Protein AF-A0A5K1D8Q0-F1 (afdb_monomer_lite)

Organism: NCBI:txid210225

Foldseek 3Di:
DDDLVNVCVVPVVVSVQVVLVVVLVVVLVVCVVVVHDPVVNQQRDGPNHTPVRVPDQDADVVGNVDHDDPPPPPDD

Radius of gyration: 15.13 Å; chains: 1; bounding box: 36×27×37 Å

Structure (mmCIF, N/CA/C/O backbone):
data_AF-A0A5K1D8Q0-F1
#
_entry.id   AF-A0A5K1D8Q0-F1
#
loop_
_atom_site.group_PDB
_atom_site.id
_atom_site.type_symbol
_atom_site.label_atom_id
_atom_site.label_alt_id
_atom_site.label_comp_id
_atom_site.label_asym_id
_atom_site.label_entity_id
_atom_site.label_seq_id
_atom_site.pdbx_PDB_ins_code
_atom_site.Cartn_x
_atom_site.Cartn_y
_atom_site.Cartn_z
_atom_site.occupancy
_atom_site.B_iso_or_equiv
_atom_site.auth_seq_id
_atom_site.auth_comp_id
_atom_site.auth_asym_id
_atom_site.auth_atom_id
_atom_site.pdbx_PDB_model_num
ATOM 1 N N . ASP A 1 1 ? -14.046 15.658 -1.571 1.00 80.31 1 ASP A N 1
ATOM 2 C CA . ASP A 1 1 ? -13.213 14.558 -2.073 1.00 80.31 1 ASP A CA 1
ATOM 3 C C . ASP A 1 1 ? -13.392 13.344 -1.204 1.00 80.31 1 ASP A C 1
ATOM 5 O O . ASP A 1 1 ? -13.742 13.518 -0.048 1.00 80.31 1 ASP A O 1
ATOM 9 N N . LEU A 1 2 ? -13.210 12.166 -1.793 1.00 81.62 2 LEU A N 1
ATOM 10 C CA . LEU A 1 2 ? -13.043 10.921 -1.057 1.00 81.62 2 LEU A CA 1
ATOM 11 C C . LEU A 1 2 ? -11.543 10.713 -0.872 1.00 81.62 2 LEU A C 1
ATOM 13 O O . LEU A 1 2 ? -10.811 10.653 -1.861 1.00 81.62 2 LEU A O 1
ATOM 17 N N . ASP A 1 3 ? -11.092 10.621 0.367 1.00 86.75 3 ASP A N 1
ATOM 18 C CA . ASP A 1 3 ? -9.697 10.402 0.711 1.00 86.75 3 ASP A CA 1
ATOM 19 C C . ASP A 1 3 ? -9.515 9.170 1.618 1.00 86.75 3 ASP A C 1
ATOM 21 O O . ASP A 1 3 ? -10.428 8.378 1.865 1.00 86.75 3 ASP A O 1
ATOM 25 N N . LEU A 1 4 ? -8.282 8.951 2.078 1.00 86.62 4 LEU A N 1
ATOM 26 C CA . LEU A 1 4 ? -7.945 7.796 2.905 1.00 86.62 4 LEU A CA 1
ATOM 27 C C . LEU A 1 4 ? -8.694 7.782 4.250 1.00 86.62 4 LEU A C 1
ATOM 29 O O . LEU A 1 4 ? -8.899 6.718 4.836 1.00 86.62 4 LEU A O 1
ATOM 33 N N . TYR A 1 5 ? -9.077 8.953 4.758 1.00 88.38 5 TYR A N 1
ATOM 34 C CA . TYR A 1 5 ? -9.871 9.099 5.969 1.00 88.38 5 TYR A CA 1
ATOM 35 C C . TYR A 1 5 ? -11.283 8.555 5.765 1.00 88.38 5 TYR A C 1
ATOM 37 O O . TYR A 1 5 ? -11.780 7.837 6.633 1.00 88.38 5 TYR A O 1
ATOM 45 N N . ASP A 1 6 ? -11.889 8.804 4.603 1.00 91.44 6 ASP A N 1
ATOM 46 C CA . ASP A 1 6 ? -13.197 8.238 4.267 1.00 91.44 6 ASP A CA 1
ATOM 47 C C . ASP A 1 6 ? -13.145 6.706 4.248 1.00 91.44 6 ASP A C 1
ATOM 49 O O . ASP A 1 6 ? -14.024 6.049 4.810 1.00 91.44 6 ASP A O 1
ATOM 53 N N . ILE A 1 7 ? -12.068 6.127 3.705 1.00 89.12 7 ILE A N 1
ATOM 54 C CA . ILE A 1 7 ? -11.860 4.672 3.694 1.00 89.12 7 ILE A CA 1
ATOM 55 C C . ILE A 1 7 ? -11.729 4.136 5.119 1.00 89.12 7 ILE A C 1
ATOM 57 O O . ILE A 1 7 ? -12.434 3.196 5.460 1.00 89.12 7 ILE A O 1
ATOM 61 N N . LYS A 1 8 ? -10.910 4.755 5.980 1.00 88.38 8 LYS A N 1
ATOM 62 C CA . LYS A 1 8 ? -10.788 4.348 7.394 1.00 88.38 8 LYS A CA 1
ATOM 63 C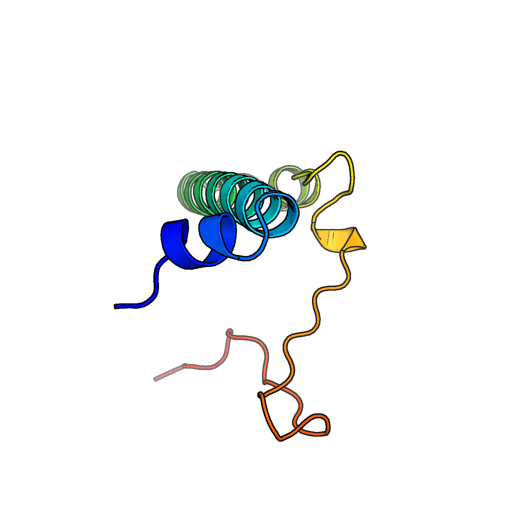 C . LYS A 1 8 ? -12.095 4.475 8.171 1.00 88.38 8 LYS A C 1
ATOM 65 O O . LYS A 1 8 ? -12.317 3.713 9.108 1.00 88.38 8 LYS A O 1
ATOM 70 N N . SER A 1 9 ? -12.913 5.472 7.832 1.00 89.44 9 SER A N 1
ATOM 71 C CA . SER A 1 9 ? -14.202 5.702 8.487 1.00 89.44 9 SER A CA 1
ATOM 72 C C . SER A 1 9 ? -15.206 4.589 8.175 1.00 89.44 9 SER A C 1
ATOM 74 O O . SER A 1 9 ? -16.026 4.247 9.025 1.00 89.44 9 SER A O 1
ATOM 76 N N . PHE A 1 10 ? -15.109 4.009 6.975 1.00 90.06 10 PHE A N 1
ATOM 77 C CA . PHE A 1 10 ? -15.925 2.888 6.525 1.00 90.06 10 PHE A CA 1
ATOM 78 C C . PHE A 1 10 ? -15.339 1.541 6.969 1.00 90.06 10 PHE A C 1
ATOM 80 O O . PHE A 1 10 ? -16.048 0.718 7.545 1.00 90.06 10 PHE A O 1
ATOM 87 N N . ASP A 1 11 ? -14.043 1.344 6.731 1.00 92.31 11 ASP A N 1
ATOM 88 C CA . ASP A 1 11 ? -13.281 0.152 7.076 1.00 92.31 11 ASP A CA 1
ATOM 89 C C . ASP A 1 11 ? -11.882 0.542 7.611 1.00 92.31 11 ASP A C 1
ATOM 91 O O . ASP A 1 11 ? -10.963 0.870 6.845 1.00 92.31 11 ASP A O 1
ATOM 95 N N . PRO A 1 12 ? -11.691 0.519 8.942 1.00 90.69 12 PRO A N 1
ATOM 96 C CA . PRO A 1 12 ? -10.433 0.917 9.561 1.00 90.69 12 PRO A CA 1
ATOM 97 C C . PRO A 1 12 ? -9.288 -0.070 9.296 1.00 90.69 12 PRO A C 1
ATOM 99 O O . PRO A 1 12 ? -8.126 0.343 9.324 1.00 90.69 12 PRO A O 1
ATOM 102 N N . GLU A 1 13 ? -9.581 -1.347 9.034 1.00 90.88 13 GLU A N 1
ATOM 103 C CA . GLU A 1 13 ? -8.561 -2.351 8.721 1.00 90.88 13 GLU A CA 1
ATOM 104 C C . GLU A 1 13 ? -8.015 -2.121 7.310 1.00 90.88 13 GLU A C 1
ATOM 106 O O . GLU A 1 13 ? -6.798 -2.004 7.126 1.00 90.88 13 GLU A O 1
ATOM 111 N N . LEU A 1 14 ? -8.913 -1.933 6.338 1.00 88.69 14 LEU A N 1
ATOM 112 C CA . LEU A 1 14 ? -8.548 -1.579 4.970 1.00 88.69 14 LEU A CA 1
ATOM 113 C C . LEU A 1 14 ? -7.788 -0.253 4.925 1.00 88.69 14 LEU A C 1
ATOM 115 O O . LEU A 1 14 ? -6.738 -0.153 4.290 1.00 88.69 14 LEU A O 1
ATOM 119 N N . GLY A 1 15 ? -8.284 0.766 5.626 1.00 90.44 15 GLY A N 1
ATOM 120 C CA . GLY A 1 15 ? -7.639 2.071 5.653 1.00 90.44 15 GLY A CA 1
ATOM 121 C C . GLY A 1 15 ? -6.216 2.018 6.223 1.00 90.44 15 GLY A C 1
ATOM 122 O O . GLY A 1 15 ? -5.315 2.650 5.669 1.00 90.44 15 GLY A O 1
ATOM 123 N N . LYS A 1 16 ? -5.977 1.206 7.262 1.00 89.56 16 LYS A N 1
ATOM 124 C CA . LYS A 1 16 ? -4.628 0.959 7.794 1.00 89.56 16 LYS A CA 1
ATOM 125 C C . LYS A 1 16 ? -3.736 0.241 6.775 1.00 89.56 16 LYS A C 1
ATOM 127 O O . LYS A 1 16 ? -2.595 0.653 6.572 1.00 89.56 16 LYS A O 1
ATOM 132 N N . ALA A 1 17 ? -4.246 -0.795 6.110 1.00 88.31 17 ALA A N 1
ATOM 133 C CA . ALA A 1 17 ? -3.494 -1.508 5.079 1.00 88.31 17 ALA A CA 1
ATOM 134 C C . ALA A 1 17 ? -3.095 -0.580 3.914 1.00 88.31 17 ALA A C 1
ATOM 136 O O . ALA A 1 17 ? -1.976 -0.660 3.403 1.00 88.31 17 ALA A O 1
ATOM 137 N N . MET A 1 18 ? -3.969 0.354 3.527 1.00 89.12 18 MET A N 1
ATOM 138 C CA . MET A 1 18 ? -3.655 1.336 2.489 1.00 89.12 18 MET A CA 1
ATOM 139 C C . MET A 1 18 ? -2.590 2.356 2.920 1.00 89.12 18 MET A C 1
ATOM 141 O O . MET A 1 18 ? -1.756 2.731 2.095 1.00 89.12 18 MET A O 1
ATOM 145 N N . GLU A 1 19 ? -2.566 2.782 4.188 1.00 90.06 19 GLU A N 1
ATOM 146 C CA . GLU A 1 19 ? -1.480 3.626 4.716 1.00 90.06 19 GLU A CA 1
ATOM 147 C C . GLU A 1 19 ? -0.127 2.926 4.649 1.00 90.06 19 GLU A C 1
ATOM 149 O O . GLU A 1 19 ? 0.860 3.504 4.184 1.00 90.06 19 GLU A O 1
ATOM 154 N N . GLU A 1 20 ? -0.080 1.670 5.094 1.00 90.62 20 GLU A N 1
ATOM 155 C CA . GLU A 1 20 ? 1.136 0.865 5.039 1.00 90.62 20 GLU A CA 1
ATOM 156 C C . GLU A 1 20 ? 1.614 0.711 3.586 1.00 90.62 20 GLU A C 1
ATOM 158 O O . GLU A 1 20 ? 2.797 0.910 3.293 1.00 90.62 20 GLU A O 1
ATOM 163 N N . LEU A 1 21 ? 0.694 0.468 2.647 1.00 89.00 21 LEU A N 1
ATOM 164 C CA . LEU A 1 21 ? 1.015 0.391 1.225 1.00 89.00 21 LEU A CA 1
ATOM 165 C C . LEU A 1 21 ? 1.561 1.720 0.678 1.00 89.00 21 LEU A C 1
ATOM 167 O O . LEU A 1 21 ? 2.553 1.716 -0.054 1.00 89.00 21 LEU A O 1
ATOM 171 N N . GLN A 1 22 ? 0.976 2.864 1.044 1.00 88.56 22 GLN A N 1
ATOM 172 C CA . GLN A 1 22 ? 1.486 4.177 0.633 1.00 88.56 22 GLN A CA 1
ATOM 173 C C . GLN A 1 22 ? 2.912 4.426 1.138 1.00 88.56 22 GLN A C 1
ATOM 175 O O . GLN A 1 22 ? 3.757 4.911 0.376 1.00 88.56 22 GLN A O 1
ATOM 180 N N . ALA A 1 23 ? 3.210 4.050 2.384 1.00 89.38 23 ALA A N 1
ATOM 181 C CA . ALA A 1 23 ? 4.555 4.157 2.943 1.00 89.38 23 ALA A CA 1
ATOM 182 C C . ALA A 1 23 ? 5.565 3.298 2.159 1.00 89.38 23 ALA A C 1
ATOM 184 O O . ALA A 1 23 ? 6.666 3.756 1.836 1.00 89.38 23 ALA A O 1
ATOM 185 N N . ILE A 1 24 ? 5.170 2.079 1.785 1.00 88.50 24 ILE A N 1
ATOM 186 C CA . ILE A 1 24 ? 5.987 1.170 0.975 1.00 88.50 24 ILE A CA 1
ATOM 187 C C . ILE A 1 24 ? 6.236 1.743 -0.424 1.00 88.50 24 ILE A C 1
ATOM 189 O O . ILE A 1 24 ? 7.375 1.741 -0.892 1.00 88.50 24 ILE A O 1
ATOM 193 N N . VAL A 1 25 ? 5.206 2.284 -1.079 1.00 85.62 25 VAL A N 1
ATOM 194 C CA . VAL A 1 25 ? 5.336 2.935 -2.392 1.00 85.62 25 VAL A CA 1
ATOM 195 C C . VAL A 1 25 ? 6.277 4.138 -2.317 1.00 85.62 25 VAL A C 1
ATOM 197 O O . VAL A 1 25 ? 7.120 4.309 -3.199 1.00 85.62 25 VAL A O 1
ATOM 200 N N . GLY A 1 26 ? 6.182 4.953 -1.263 1.00 85.69 26 GLY A N 1
ATOM 201 C CA . GLY A 1 26 ? 7.100 6.068 -1.027 1.00 85.69 26 GLY A CA 1
ATOM 202 C C . GLY A 1 26 ? 8.552 5.600 -0.899 1.00 85.69 26 GLY A C 1
ATOM 203 O O . GLY A 1 26 ? 9.437 6.124 -1.579 1.00 85.69 26 GLY A O 1
ATOM 204 N N . ARG A 1 27 ? 8.789 4.551 -0.101 1.00 86.00 27 ARG A N 1
ATOM 205 C CA . ARG A 1 27 ? 10.114 3.936 0.054 1.00 86.00 27 ARG A CA 1
ATOM 206 C C . ARG A 1 27 ? 10.635 3.360 -1.261 1.00 86.00 27 ARG A C 1
ATOM 208 O O . ARG A 1 27 ? 11.800 3.573 -1.580 1.00 86.00 27 ARG A O 1
ATOM 215 N N . LYS A 1 28 ? 9.787 2.686 -2.042 1.00 86.38 28 LYS A N 1
ATOM 216 C CA . LYS A 1 28 ? 10.147 2.167 -3.366 1.00 86.38 28 LYS A CA 1
ATOM 217 C C . LYS A 1 28 ? 10.588 3.295 -4.300 1.00 86.38 28 LYS A C 1
ATOM 219 O O . LYS A 1 28 ? 11.678 3.222 -4.844 1.00 86.38 28 LYS A O 1
ATOM 224 N N . LYS A 1 29 ? 9.795 4.365 -4.422 1.00 84.75 29 LYS A N 1
ATOM 225 C CA . LYS A 1 29 ? 10.134 5.524 -5.270 1.00 84.75 29 LYS A CA 1
ATOM 226 C C . LYS A 1 29 ? 11.468 6.154 -4.876 1.00 84.75 29 LYS A C 1
ATOM 228 O O . LYS A 1 29 ? 12.257 6.528 -5.740 1.00 84.75 29 LYS A O 1
ATOM 233 N N . PHE A 1 30 ? 11.729 6.260 -3.575 1.00 85.69 30 PHE A N 1
ATOM 234 C CA . PHE A 1 30 ? 13.015 6.734 -3.078 1.00 85.69 30 PHE A CA 1
ATOM 235 C C . PHE A 1 30 ? 14.163 5.791 -3.473 1.00 85.69 30 PHE A C 1
ATOM 237 O O . PHE A 1 30 ? 15.173 6.255 -3.993 1.00 85.69 30 PHE A O 1
ATOM 244 N N . LEU A 1 31 ? 13.997 4.478 -3.290 1.00 84.94 31 LEU A N 1
ATOM 245 C CA . LEU A 1 31 ? 14.989 3.467 -3.677 1.00 84.94 31 LEU A CA 1
ATOM 246 C C . LEU A 1 31 ? 15.275 3.481 -5.185 1.00 84.94 31 LEU A C 1
ATOM 248 O O . LEU A 1 31 ? 16.443 3.451 -5.571 1.00 84.94 31 LEU A O 1
ATOM 252 N N . ASP A 1 32 ? 14.234 3.606 -6.009 1.00 82.88 32 ASP A N 1
ATOM 253 C CA . ASP A 1 32 ? 14.348 3.737 -7.465 1.00 82.88 32 ASP A CA 1
ATOM 254 C C . ASP A 1 32 ? 15.121 5.017 -7.842 1.00 82.88 32 ASP A C 1
ATOM 256 O O . ASP A 1 32 ? 15.959 5.003 -8.739 1.00 82.88 32 ASP A O 1
ATOM 260 N N . THR A 1 33 ? 14.911 6.117 -7.107 1.00 82.75 33 THR A N 1
ATOM 261 C CA . THR A 1 33 ? 15.619 7.395 -7.326 1.00 82.75 33 THR A CA 1
ATOM 262 C C . THR A 1 33 ? 17.098 7.320 -6.932 1.00 82.75 33 THR A C 1
ATOM 264 O O . THR A 1 33 ? 17.947 7.931 -7.575 1.00 82.75 33 THR A O 1
ATOM 267 N N . VAL A 1 34 ? 17.423 6.570 -5.877 1.00 83.69 34 VAL A N 1
ATOM 268 C CA . VAL A 1 34 ? 18.798 6.403 -5.369 1.00 83.69 34 VAL A CA 1
ATOM 269 C C . VAL A 1 34 ? 19.559 5.302 -6.134 1.00 83.69 34 VAL A C 1
ATOM 271 O O . VAL A 1 34 ? 20.737 5.068 -5.876 1.00 83.69 34 VAL A O 1
ATOM 274 N N . GLY A 1 35 ? 18.919 4.638 -7.104 1.00 75.94 35 GLY A N 1
ATOM 275 C CA . GLY A 1 35 ? 19.532 3.579 -7.911 1.00 75.94 35 GLY A CA 1
ATOM 276 C C . GLY A 1 35 ? 19.745 2.274 -7.141 1.00 75.94 35 GLY A C 1
ATOM 277 O O . GLY A 1 35 ? 20.668 1.517 -7.442 1.00 75.94 35 GLY A O 1
ATOM 278 N N . SER A 1 36 ? 18.925 2.012 -6.118 1.00 74.75 36 SER A N 1
ATOM 279 C CA . SER A 1 36 ? 18.968 0.742 -5.390 1.00 74.75 36 SER A CA 1
ATOM 280 C C . SER A 1 36 ? 18.492 -0.408 -6.278 1.00 74.75 36 SER A C 1
ATOM 282 O O . SER A 1 36 ? 17.556 -0.264 -7.060 1.00 74.75 36 SER A O 1
ATOM 284 N N . GLY A 1 37 ? 19.147 -1.564 -6.152 1.00 72.31 37 GLY A N 1
ATOM 285 C CA . GLY A 1 37 ? 18.850 -2.738 -6.968 1.00 72.31 37 GLY A CA 1
ATOM 286 C C . GLY A 1 37 ? 17.441 -3.297 -6.745 1.00 72.31 37 GLY A C 1
ATOM 287 O O . GLY A 1 37 ? 16.864 -3.175 -5.663 1.00 72.31 37 GLY A O 1
ATOM 288 N N . HIS A 1 38 ? 16.928 -3.979 -7.771 1.00 70.31 38 HIS A N 1
ATOM 289 C CA . HIS A 1 38 ? 15.611 -4.628 -7.799 1.00 70.31 38 HIS A CA 1
ATOM 290 C C . HIS A 1 38 ? 15.371 -5.603 -6.626 1.00 70.31 38 HIS A C 1
ATOM 292 O O . HIS A 1 38 ? 14.239 -5.820 -6.211 1.00 70.31 38 HIS A O 1
ATOM 298 N N . GLU A 1 39 ? 16.427 -6.169 -6.038 1.00 74.12 39 GLU A N 1
ATOM 299 C CA . GLU A 1 39 ? 16.322 -7.041 -4.860 1.00 74.12 39 GLU A CA 1
ATOM 300 C C . GLU A 1 39 ? 15.842 -6.293 -3.607 1.00 74.12 39 GLU A C 1
ATOM 302 O O . GLU A 1 39 ? 15.053 -6.828 -2.831 1.00 74.12 39 GLU A O 1
ATOM 307 N N . VAL A 1 40 ? 16.251 -5.031 -3.430 1.00 76.75 40 VAL A N 1
ATOM 308 C CA . VAL A 1 40 ? 15.859 -4.213 -2.267 1.00 76.75 40 VAL A CA 1
ATOM 309 C C . VAL A 1 40 ? 14.394 -3.794 -2.369 1.00 76.75 40 VAL A C 1
ATOM 311 O O . VAL A 1 40 ? 13.699 -3.687 -1.359 1.00 76.75 40 VAL A O 1
ATOM 314 N N . THR A 1 41 ? 13.902 -3.571 -3.588 1.00 76.81 41 THR A N 1
ATOM 315 C CA . THR A 1 41 ? 12.491 -3.257 -3.829 1.00 76.81 41 THR A CA 1
ATOM 316 C C . THR A 1 41 ? 11.607 -4.507 -3.780 1.00 76.81 41 THR A C 1
ATOM 318 O O . THR A 1 41 ? 10.460 -4.408 -3.348 1.00 76.81 41 THR A O 1
ATOM 321 N N . ALA A 1 42 ? 12.137 -5.682 -4.135 1.00 75.62 42 ALA A N 1
ATOM 322 C CA . ALA A 1 42 ? 11.436 -6.965 -4.036 1.00 75.62 42 ALA A CA 1
ATOM 323 C C . ALA A 1 42 ? 11.246 -7.465 -2.589 1.00 75.62 42 ALA A C 1
ATOM 325 O O . ALA A 1 42 ? 10.321 -8.235 -2.331 1.00 75.62 42 ALA A O 1
ATOM 326 N N . ASP A 1 43 ? 12.083 -7.025 -1.643 1.00 83.31 43 ASP A N 1
ATOM 327 C CA . ASP A 1 43 ? 11.960 -7.389 -0.222 1.00 83.31 43 ASP A CA 1
ATOM 328 C C . ASP A 1 43 ? 10.978 -6.501 0.568 1.00 83.31 43 ASP A C 1
ATOM 330 O O . ASP A 1 43 ? 10.745 -6.717 1.757 1.00 83.31 43 ASP A O 1
ATOM 334 N N . LEU A 1 44 ? 10.361 -5.504 -0.075 1.00 84.88 44 LEU A N 1
ATOM 335 C CA . LEU A 1 44 ? 9.330 -4.682 0.559 1.00 84.88 44 LEU A CA 1
ATOM 336 C C . LEU A 1 44 ? 8.132 -5.547 0.978 1.00 84.88 44 LEU A C 1
ATOM 338 O O . LEU A 1 44 ? 7.621 -6.350 0.194 1.00 84.88 44 LEU A O 1
ATOM 342 N N . GLN A 1 45 ? 7.673 -5.359 2.217 1.00 86.19 45 GLN A N 1
ATOM 343 C CA . GLN A 1 45 ? 6.623 -6.165 2.838 1.00 86.19 45 GLN A CA 1
ATOM 344 C C . GLN A 1 45 ? 5.489 -5.295 3.379 1.00 86.19 45 GLN A C 1
ATOM 346 O O . GLN A 1 45 ? 5.743 -4.267 4.006 1.00 86.19 45 GLN A O 1
ATOM 351 N N . LEU A 1 46 ? 4.255 -5.752 3.176 1.00 85.12 46 LEU A N 1
ATOM 352 C CA . LEU A 1 46 ? 3.012 -5.203 3.713 1.00 85.12 46 LEU A CA 1
ATOM 353 C C . LEU A 1 46 ? 2.399 -6.248 4.650 1.00 85.12 46 LEU A C 1
ATOM 355 O O . LEU A 1 46 ? 2.179 -7.385 4.233 1.00 85.12 46 LEU A O 1
ATOM 359 N N . GLY A 1 47 ? 2.179 -5.907 5.923 1.00 82.31 47 GLY A N 1
ATOM 360 C CA . GLY A 1 47 ? 1.649 -6.862 6.907 1.00 82.31 47 GLY A CA 1
ATOM 361 C C . GLY A 1 47 ? 2.460 -8.164 7.051 1.00 82.31 47 GLY A C 1
ATOM 362 O O . GLY A 1 47 ? 1.897 -9.201 7.387 1.00 82.31 47 GLY A O 1
ATOM 363 N N . GLY A 1 48 ? 3.765 -8.141 6.750 1.00 81.81 48 GLY A N 1
ATOM 364 C CA . G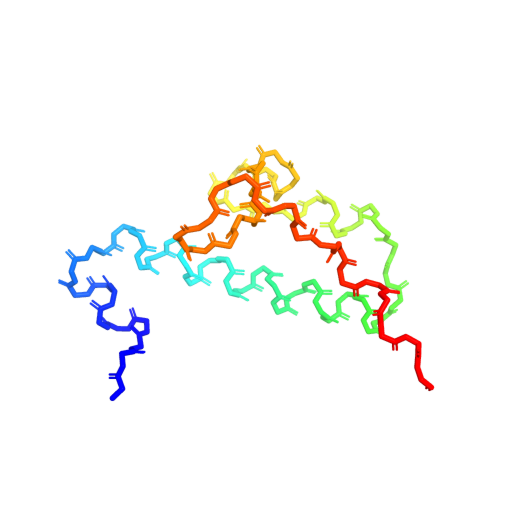LY A 1 48 ? 4.640 -9.325 6.760 1.00 81.81 48 GLY A CA 1
ATOM 365 C C . GLY A 1 48 ? 4.597 -10.188 5.490 1.00 81.81 48 GLY A C 1
ATOM 366 O O . GLY A 1 48 ? 5.321 -11.177 5.409 1.00 81.81 48 GLY A O 1
ATOM 367 N N . SER A 1 49 ? 3.796 -9.815 4.489 1.00 85.06 49 SER A N 1
ATOM 368 C CA . SER A 1 49 ? 3.784 -10.450 3.164 1.00 85.06 49 SER A CA 1
ATOM 369 C C . SER A 1 49 ? 4.570 -9.606 2.168 1.00 85.06 49 SER A C 1
ATOM 371 O O . SER A 1 49 ? 4.474 -8.379 2.185 1.00 85.06 49 SER A O 1
ATOM 373 N N . LYS A 1 50 ? 5.352 -10.232 1.285 1.00 83.38 50 LYS A N 1
ATOM 374 C CA . LYS A 1 50 ? 6.093 -9.496 0.250 1.00 83.38 50 LYS A CA 1
ATOM 375 C C . LYS A 1 50 ? 5.123 -8.848 -0.738 1.00 83.38 50 LYS A C 1
ATOM 377 O O . LYS A 1 50 ? 4.125 -9.456 -1.109 1.00 83.38 50 LYS A O 1
ATOM 382 N N . ILE A 1 51 ? 5.449 -7.650 -1.229 1.00 81.69 51 ILE A N 1
ATOM 383 C CA . ILE A 1 51 ? 4.632 -6.950 -2.240 1.00 81.69 51 ILE A CA 1
ATOM 384 C C . ILE A 1 51 ? 4.421 -7.799 -3.498 1.00 81.69 51 ILE A C 1
ATOM 386 O O . ILE A 1 51 ? 3.342 -7.773 -4.081 1.00 81.69 51 ILE A O 1
ATOM 390 N N . VAL A 1 52 ? 5.426 -8.578 -3.896 1.00 75.94 52 VAL A N 1
ATOM 391 C CA . VAL A 1 52 ? 5.329 -9.476 -5.056 1.00 75.94 52 VAL A CA 1
ATOM 392 C C . VAL A 1 52 ? 4.371 -10.654 -4.833 1.00 75.94 52 VAL A C 1
ATOM 394 O O . VAL A 1 52 ? 3.800 -11.147 -5.798 1.00 75.94 52 VAL A O 1
ATOM 397 N N . ASP A 1 53 ? 4.156 -11.066 -3.581 1.00 81.44 53 ASP A N 1
ATOM 398 C CA . ASP A 1 53 ? 3.257 -12.173 -3.219 1.00 81.44 53 ASP A CA 1
ATOM 399 C C . ASP A 1 53 ? 1.793 -11.734 -3.142 1.00 81.44 53 ASP A C 1
ATOM 401 O O . ASP A 1 53 ? 0.896 -12.560 -3.285 1.00 81.44 53 ASP A O 1
ATOM 405 N N . LEU A 1 54 ? 1.534 -10.433 -2.964 1.00 75.75 54 LEU A N 1
ATOM 406 C CA . LEU A 1 54 ? 0.176 -9.890 -2.906 1.00 75.75 54 LEU A CA 1
ATOM 407 C C . LEU A 1 54 ? -0.614 -10.080 -4.208 1.00 75.75 54 LEU A C 1
ATOM 409 O O . LEU A 1 54 ? -1.824 -9.885 -4.183 1.00 75.75 54 LEU A O 1
ATOM 413 N N . CYS A 1 55 ? 0.045 -10.460 -5.315 1.00 68.12 55 CYS A N 1
ATOM 414 C CA . CYS A 1 55 ? -0.582 -10.742 -6.612 1.00 68.12 55 CYS A CA 1
ATOM 415 C C . CYS A 1 55 ? -1.628 -9.690 -7.005 1.00 68.12 55 CYS A C 1
ATOM 417 O O . CYS A 1 55 ? -2.718 -10.029 -7.454 1.00 68.12 55 CYS A O 1
ATOM 419 N N . LEU A 1 56 ? -1.300 -8.408 -6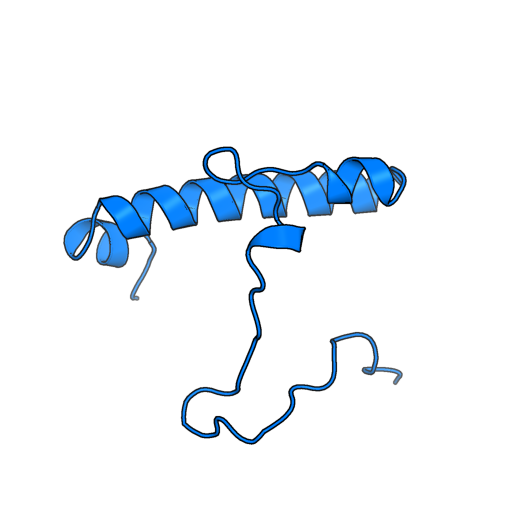.810 1.00 73.38 56 LEU A N 1
ATOM 420 C CA . LEU A 1 56 ? -2.173 -7.312 -7.210 1.00 73.38 56 LEU A CA 1
ATOM 421 C C . LEU A 1 56 ? -2.210 -7.258 -8.737 1.00 73.38 56 LEU A C 1
ATOM 423 O O . LEU A 1 56 ? -1.300 -6.712 -9.368 1.0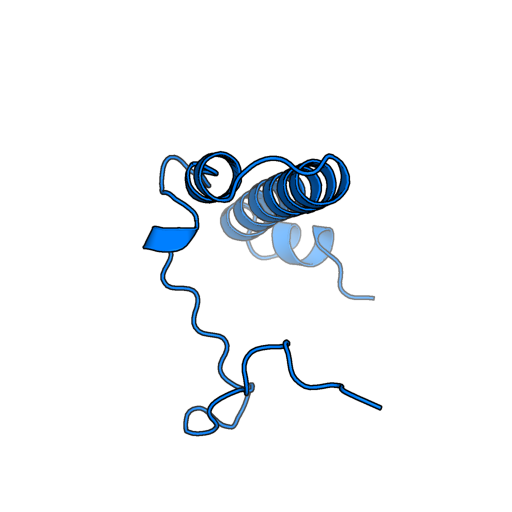0 73.38 56 LEU A O 1
ATOM 427 N N . ASP A 1 57 ? -3.247 -7.844 -9.326 1.00 68.81 57 ASP A N 1
ATOM 428 C CA . ASP A 1 57 ? -3.584 -7.618 -10.715 1.00 68.81 57 ASP A CA 1
ATOM 429 C C . ASP A 1 57 ? -4.404 -6.331 -10.819 1.00 68.81 57 ASP A C 1
ATOM 431 O O . ASP A 1 57 ? -5.337 -6.059 -10.066 1.00 68.81 57 ASP A O 1
ATOM 435 N N . PHE A 1 58 ? -4.004 -5.462 -11.739 1.00 68.25 58 PHE A N 1
ATOM 436 C CA . PHE A 1 58 ? -4.815 -4.302 -12.057 1.00 68.25 58 PHE A CA 1
ATOM 437 C C . PHE A 1 58 ? -5.673 -4.686 -13.253 1.00 68.25 58 PHE A C 1
ATOM 439 O O . PHE A 1 58 ? -5.183 -4.816 -14.375 1.00 68.25 58 PHE A O 1
ATOM 446 N N . THR A 1 59 ? -6.958 -4.892 -12.991 1.00 72.25 59 THR A N 1
ATOM 447 C CA . THR A 1 59 ? -7.991 -4.982 -14.020 1.00 72.25 59 THR A CA 1
ATOM 448 C C . THR A 1 59 ? -8.703 -3.641 -14.121 1.00 72.25 59 THR A C 1
ATOM 450 O O . THR A 1 59 ? -8.780 -2.875 -13.155 1.00 72.25 59 THR A O 1
ATOM 453 N N . LEU A 1 60 ? -9.190 -3.307 -15.315 1.00 72.56 60 LEU A N 1
ATOM 454 C CA . LEU A 1 60 ? -9.942 -2.073 -15.492 1.00 72.56 60 LEU A CA 1
ATOM 455 C C . LEU A 1 60 ? -11.304 -2.226 -14.780 1.00 72.56 60 LEU A C 1
ATOM 457 O O . LEU A 1 60 ? -12.040 -3.166 -15.093 1.00 72.56 60 LEU A O 1
ATOM 461 N N . PRO A 1 61 ? -11.689 -1.327 -13.852 1.00 74.75 61 PRO A N 1
ATOM 462 C CA . PRO A 1 61 ? -12.992 -1.410 -13.201 1.00 74.75 61 PRO A CA 1
ATOM 463 C C . PRO A 1 61 ? -14.128 -1.419 -14.235 1.00 74.75 61 PRO A C 1
ATOM 465 O O . PRO A 1 61 ? -14.219 -0.530 -15.079 1.00 74.75 61 PRO A O 1
ATOM 468 N N . GLY A 1 62 ? -14.983 -2.443 -14.188 1.00 79.75 62 GLY A N 1
ATOM 469 C CA . GLY A 1 62 ? -16.069 -2.654 -15.155 1.00 79.75 62 GLY A CA 1
ATOM 470 C C . GLY A 1 62 ? -15.689 -3.451 -16.411 1.00 79.75 62 GLY A C 1
ATOM 471 O O . GLY A 1 62 ? -16.587 -3.843 -17.151 1.00 79.75 62 GLY A O 1
ATOM 472 N N . TYR A 1 63 ? -14.403 -3.744 -16.628 1.00 80.44 63 TYR A N 1
ATOM 473 C CA . TYR A 1 63 ? -13.910 -4.557 -17.744 1.00 80.44 63 TYR A CA 1
ATOM 474 C C . TYR A 1 63 ? -12.859 -5.568 -17.250 1.00 80.44 63 TYR A C 1
ATOM 476 O O . TYR A 1 63 ? -11.659 -5.360 -17.438 1.00 80.44 63 TYR A O 1
ATOM 484 N N . PRO A 1 64 ? -13.296 -6.670 -16.613 1.00 77.12 64 PRO A N 1
ATOM 485 C CA . PRO A 1 64 ? -12.393 -7.668 -16.033 1.00 77.12 64 PRO A CA 1
ATOM 486 C C . PRO A 1 64 ? -11.541 -8.391 -17.085 1.00 77.12 64 PRO A C 1
ATOM 488 O O . PRO A 1 64 ? -10.418 -8.784 -16.793 1.00 77.12 64 PRO A O 1
ATOM 491 N N . ASP A 1 65 ? -12.036 -8.513 -18.320 1.00 80.81 65 ASP A N 1
ATOM 492 C CA . ASP A 1 65 ? -11.304 -9.134 -19.433 1.00 80.81 65 ASP A CA 1
ATOM 493 C C . ASP A 1 65 ? -10.281 -8.190 -20.090 1.00 80.81 65 ASP A C 1
ATOM 495 O O . ASP A 1 65 ? -9.547 -8.586 -21.000 1.00 80.81 65 ASP A O 1
ATOM 499 N N . TYR A 1 66 ? -10.235 -6.920 -19.675 1.00 77.94 66 TYR A N 1
ATOM 500 C CA . TYR A 1 66 ? -9.334 -5.937 -20.261 1.00 77.94 66 TYR A CA 1
ATOM 501 C C . TYR A 1 66 ? -7.963 -5.996 -19.586 1.00 77.94 66 TYR A C 1
ATOM 503 O O . TYR A 1 66 ? -7.768 -5.499 -18.475 1.00 77.94 66 TYR A O 1
ATOM 511 N N . VAL A 1 67 ? -6.993 -6.576 -20.294 1.00 74.19 67 VAL A N 1
ATOM 512 C CA . VAL A 1 67 ? -5.596 -6.623 -19.853 1.00 74.19 67 VAL A CA 1
ATOM 513 C C . VAL A 1 67 ? -4.998 -5.219 -19.933 1.00 74.19 67 VAL A C 1
ATOM 515 O O . VAL A 1 67 ? -4.784 -4.678 -21.021 1.00 74.19 67 VAL A O 1
ATOM 518 N N . LEU A 1 68 ? -4.712 -4.623 -18.774 1.00 69.31 68 LEU A N 1
ATOM 519 C CA . LEU A 1 68 ? -3.982 -3.364 -18.707 1.00 69.31 68 LEU A CA 1
ATOM 520 C C . LEU A 1 68 ? -2.548 -3.597 -19.188 1.00 69.31 68 LEU A C 1
ATOM 522 O O . LEU A 1 68 ? -1.792 -4.367 -18.596 1.00 69.31 68 LEU A O 1
ATOM 526 N N . LYS A 1 69 ? -2.169 -2.924 -20.276 1.00 68.81 69 LYS A N 1
ATOM 527 C CA . LYS A 1 69 ? -0.775 -2.863 -20.721 1.00 68.81 69 LYS A 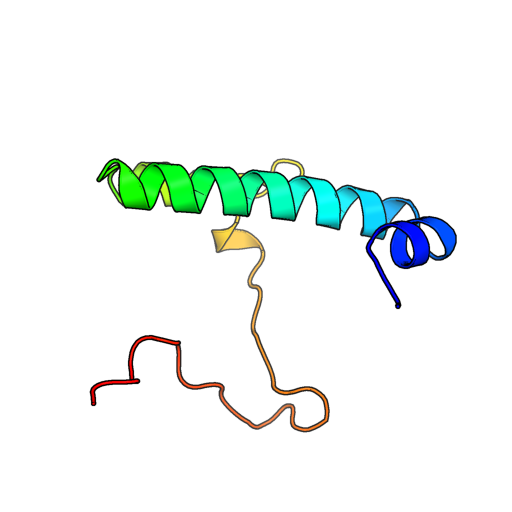CA 1
ATOM 528 C C . LYS A 1 69 ? 0.071 -2.289 -19.581 1.00 68.81 69 LYS A C 1
ATOM 530 O O . LYS A 1 69 ? -0.199 -1.189 -19.100 1.00 68.81 69 LYS A O 1
ATOM 535 N N . GLY A 1 70 ? 1.051 -3.062 -19.105 1.00 59.22 70 GLY A N 1
ATOM 536 C CA . GLY A 1 70 ? 1.958 -2.639 -18.036 1.00 59.22 70 GLY A CA 1
ATOM 537 C C . GLY A 1 70 ? 2.653 -1.334 -18.423 1.00 59.22 70 GLY A C 1
ATOM 538 O O . GLY A 1 70 ? 3.085 -1.197 -19.562 1.00 59.22 70 GLY A O 1
ATOM 539 N N . GLY A 1 71 ? 2.712 -0.372 -17.496 1.00 54.94 71 GLY A N 1
ATOM 540 C CA . GLY A 1 71 ? 3.028 1.047 -17.735 1.00 54.94 71 GLY A CA 1
ATOM 541 C C . GLY A 1 71 ? 4.449 1.392 -18.208 1.00 54.94 71 GLY A C 1
ATOM 542 O O . GLY A 1 71 ? 5.054 2.306 -17.659 1.00 54.94 71 GLY A O 1
ATOM 543 N N . ALA A 1 72 ? 4.976 0.697 -19.215 1.00 49.94 72 ALA A N 1
ATOM 544 C CA . ALA A 1 72 ? 6.255 0.970 -19.868 1.00 49.94 72 ALA A CA 1
ATOM 545 C C . ALA A 1 72 ? 6.113 1.372 -21.352 1.00 49.94 72 ALA A C 1
ATOM 547 O O . ALA A 1 72 ? 7.114 1.436 -22.053 1.00 49.94 72 ALA A O 1
ATOM 548 N N . GLU A 1 73 ? 4.906 1.673 -21.842 1.00 48.19 73 GLU A N 1
ATOM 549 C CA . GLU A 1 73 ? 4.694 2.157 -23.216 1.00 48.19 73 GLU A CA 1
ATOM 550 C C . GLU A 1 73 ? 3.852 3.441 -23.248 1.00 48.19 73 GLU A C 1
ATOM 552 O O . GLU A 1 73 ? 2.710 3.470 -23.685 1.00 48.19 73 GLU A O 1
ATOM 557 N N . HIS A 1 74 ? 4.445 4.539 -22.789 1.00 47.84 74 HIS A N 1
ATOM 558 C CA . HIS A 1 74 ? 4.219 5.843 -23.415 1.00 47.84 74 HIS A CA 1
ATOM 559 C C . HIS A 1 74 ? 5.581 6.328 -23.921 1.00 47.84 74 HIS A C 1
ATOM 561 O O . HIS A 1 74 ? 6.199 7.215 -23.339 1.00 47.84 74 HIS A O 1
ATOM 567 N N . GLU A 1 75 ? 6.076 5.679 -24.975 1.00 45.44 75 GLU A N 1
ATOM 568 C CA . GLU A 1 75 ? 7.091 6.268 -25.846 1.00 45.44 75 GLU A CA 1
ATOM 569 C C . GLU A 1 75 ? 6.375 7.273 -26.762 1.00 45.44 75 GLU A C 1
ATOM 571 O O . GLU A 1 75 ? 5.600 6.880 -27.637 1.00 45.44 75 GLU A O 1
ATOM 576 N N . LEU A 1 76 ? 6.601 8.567 -26.525 1.00 36.81 76 LEU A N 1
ATOM 577 C CA . LEU A 1 76 ? 6.421 9.639 -27.506 1.00 36.81 76 LEU A CA 1
ATOM 578 C C . LE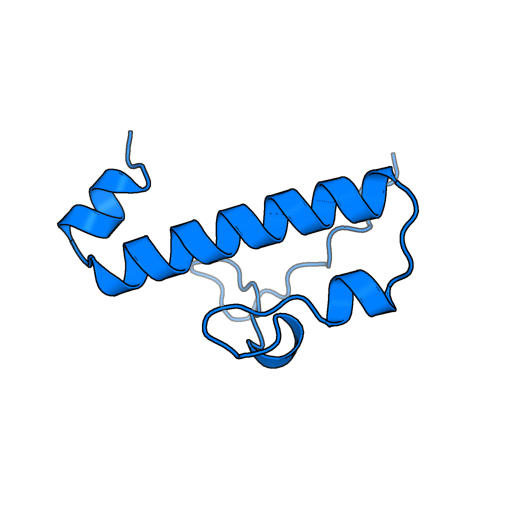U A 1 76 ? 7.725 10.427 -27.606 1.00 36.81 76 LEU A C 1
ATOM 580 O O . LEU A 1 76 ? 8.266 10.784 -26.533 1.00 36.81 76 LEU A O 1
#

Secondary structure (DSSP, 8-state):
---HHHHHHH-HHHHHHHHHHHHHHHHHHHHHHTT--HHHHHT-EETTEETTTT----EETTEEEEEPPPS-----

InterPro domains:
  IPR045322 E3 ubiquitin-protein ligase HECTD1/TRIP12-like [PTHR45670] (2-74)

pLDDT: mean 79.07, std 11.79, range [36.81, 92.31]

Sequence (76 aa):
DLDLYDIKSFDPELGKAMEELQAIVGRKKFLDTVGSGHEVTADLQLGGSKIVDLCLDFTLPGYPDYVLKGGAEHEL

=== Feature glossary ===
A reading guide for the features in this record.

Start from the sequence.

  · This is the polypeptide sequence — one letter per residue, N-terminus first. Length ranges from a few dozen residues for small domains to over a thousand for large multi-domain proteins.

Fold it, and you get atomic coordinates and the backbone conformation that goes with them.

  · Structure coordinates are given as an mmCIF _atom_site loop: one row per atom with element, residue name, chain id, sequence number, and x/y/z position in Å. Only the four main-chain atoms per residue are included here; side chains are omitted to keep the record compact.

  · Backbone dihedral angles. Every residue except chain termini has a φ (preceding-C → N → Cα → C) and a ψ (N → Cα → C → next-N). They are reported in degrees following the IUPAC sign convention. Secondary structure is essentially a statement about which (φ, ψ) basin each residue occupies.

  · The SS8 string is DSSP's per-residue secondary-structure call. α-helix (H) means an i→i+4 H-bond ladder; β-strand (E) means the residue participates in a β-sheet; 3₁₀ (G) and π (I) are tighter and wider helices; T/S are turns/bends; '-' is loop.

  · SS3 is a coarse helix/strand/coil call (letters a/b/c) made by the P-SEA algorithm from inter-Cα distances and dihedrals. It is less detailed than DSSP but needs only Cα positions.

Summarize the fold with a handful of shape descriptors and a per-residue structural alphabet.

  · Radius of gyration (Rg) is the root-mean-square distance of Cα atoms from their centroid — a single number for overall size and compactness. A globular domain of N residues has Rg ≈ 2.2·N^0.38 Å; an extended or disordered chain has a much larger Rg. The Cα contact count is the number of residue pairs whose Cα atoms are within 8 Å and are more than four positions apart in sequence — a standard proxy for tertiary packing density. The bounding box is the smallest axis-aligned box enclosing all Cα atoms.

  · The Foldseek 3Di string encodes local tertiary geometry as a 20-letter alphabet — one character per residue — derived from the relative positions of nearby Cα atoms. Unlike the amino-acid sequence, 3Di is a direct function of the 3D structure, so two proteins with the same fold have similar 3Di strings even at low sequence identity.

  · Solvent-accessible surface area (SASA) is the area in Å² traced out by the centre of a 1.4 Å probe sphere (a water molecule) rolled over the protein's van der Waals surface (Shrake–Rupley / Lee–Richards construction). Buried residues have near-zero SASA; fully exposed residues can exceed 200 Å². The total SASA scales roughly with the number of surface residues.

Ask how reliable the model is.

  · pLDDT (predicted Local Distance Difference Test) is AlphaFold's per-residue confidence score, ranging from 0 to 100. Values above 90 indicate high confidence (typically well-packed cores); 70–90 is confident; 50–70 low confidence; below 50 usually means the region is disordered or the prediction is unreliable there. AlphaFold stores pLDDT in the mmCIF B-factor column.

  · B-factor (Debye–Waller factor) reflects atomic displacement in the crystal lattice. It is an experimental observable (units Å²), not a prediction; low values mean the atom is pinned down, high values mean it moves or is heterogeneous across the crystal.

  · Predicted Aligned Error (PAE) is an AlphaFold confidence matrix: entry (i, j) is the expected error in the position of residue j, in ångströms, when the prediction is superimposed on the true structure at residue i. Low PAE within a block of residues means that block is internally rigid and well-predicted; high PAE between two blocks means their relative placement is uncertain even if each block individually is confident.

Place it in context: what it resembles, what it is annotated as, and how it looks.

  · Nearest PDB neighbors are the top structural matches found by Foldseek when searching this structure against the entire Protein Data Bank. Each hit reports a TM-score (0 to 1; >0.5 almost always implies the same fold) and an E-value. These are *structural* homologs — they may share no detectable sequence similarity.

  · Functional annotations link the protein to curated databases. InterPro entries identify conserved domains and families by matching the sequence against member-database signatures (Pfam, PROSITE, CDD, …). Gene Ontology (GO) terms describe molecular function, biological process, and cellular component in a controlled vocabulary. CATH places the structure in a hierarchical fold classification (Class/Architecture/Topology/Homologous-superfamily). The organism is the source species.

  · Three diagnostic plots accompany the record. The Cα contact map visualizes the tertiary structure as a 2D adjacency matrix (8 Å cutoff, sequence-local contacts suppressed). The Ramachandran plot shows the distribution of backbone (φ, ψ) torsions, with points in the α and β basins reflecting secondary structure content. The PAE plot shows AlphaFold's inter-residue confidence as a color matrix.

  · Six rendered views show the 3D structure from the faces of a cube — i.e. along ±x, ±y, ±z. Rendering representation is drawn randomly per protein from cartoon (secondary-structure ribbons), sticks (backbone bonds), or molecular surface; coloring is either N→C rainbow (blue at the N-terminus through red at the C-terminus) or one color per chain.